Protein AF-A0A2N2C4M4-F1 (afdb_monomer)

pLDDT: mean 90.61, std 5.84, range [58.72, 96.38]

Structure (mmCIF, N/CA/C/O backbone):
data_AF-A0A2N2C4M4-F1
#
_entry.id   AF-A0A2N2C4M4-F1
#
loop_
_atom_site.group_PDB
_atom_site.id
_atom_site.type_symbol
_atom_site.label_atom_id
_atom_site.label_alt_id
_atom_site.label_comp_id
_atom_site.label_asym_id
_atom_site.label_entity_id
_atom_site.label_seq_id
_atom_site.pdbx_PDB_ins_code
_atom_site.Cartn_x
_atom_site.Cartn_y
_atom_site.Cartn_z
_atom_site.occupancy
_atom_site.B_iso_or_equiv
_atom_site.auth_seq_id
_atom_site.auth_comp_id
_atom_site.auth_asym_id
_atom_site.auth_atom_id
_atom_site.pdbx_PDB_model_num
ATOM 1 N N . MET A 1 1 ? -4.677 13.696 -38.990 1.00 58.72 1 MET A N 1
ATOM 2 C CA . MET A 1 1 ? -3.558 12.794 -38.646 1.00 58.72 1 MET A CA 1
ATOM 3 C C . MET A 1 1 ? -3.724 11.527 -39.458 1.00 58.72 1 MET A C 1
ATOM 5 O O . MET A 1 1 ? -4.821 10.987 -39.464 1.00 58.72 1 MET A O 1
ATOM 9 N N . ASP A 1 2 ? -2.686 11.110 -40.176 1.00 91.06 2 ASP A N 1
ATOM 10 C CA . ASP A 1 2 ? -2.692 9.855 -40.932 1.00 91.06 2 ASP A CA 1
ATOM 11 C C . ASP A 1 2 ? -2.232 8.718 -40.010 1.00 91.06 2 ASP A C 1
ATOM 13 O O . ASP A 1 2 ? -1.094 8.710 -39.533 1.00 91.06 2 ASP A O 1
ATOM 17 N N . VAL A 1 3 ? -3.148 7.793 -39.727 1.00 92.56 3 VAL A N 1
ATOM 18 C CA . VAL A 1 3 ? -2.925 6.655 -38.828 1.00 92.56 3 VAL A CA 1
ATOM 19 C C . VAL A 1 3 ? -1.801 5.763 -39.351 1.00 92.56 3 VAL A C 1
ATOM 21 O O . VAL A 1 3 ? -0.952 5.344 -38.567 1.00 92.56 3 VAL A O 1
ATOM 24 N N . ALA A 1 4 ? -1.739 5.528 -40.666 1.00 93.69 4 ALA A N 1
ATOM 25 C CA . ALA A 1 4 ? -0.710 4.680 -41.258 1.00 93.69 4 ALA A CA 1
ATOM 26 C C . ALA A 1 4 ? 0.678 5.288 -41.032 1.00 93.69 4 ALA A C 1
ATOM 28 O O . ALA A 1 4 ? 1.586 4.617 -40.540 1.00 93.69 4 ALA A O 1
ATOM 29 N N . LYS A 1 5 ? 0.818 6.592 -41.292 1.00 94.88 5 LYS A N 1
ATOM 30 C CA . LYS A 1 5 ? 2.064 7.330 -41.058 1.00 94.88 5 LYS A CA 1
ATOM 31 C C . LYS A 1 5 ? 2.501 7.298 -39.590 1.00 94.88 5 LYS A C 1
ATOM 33 O O . LYS A 1 5 ? 3.680 7.090 -39.320 1.00 94.88 5 LYS A O 1
ATOM 38 N N . SER A 1 6 ? 1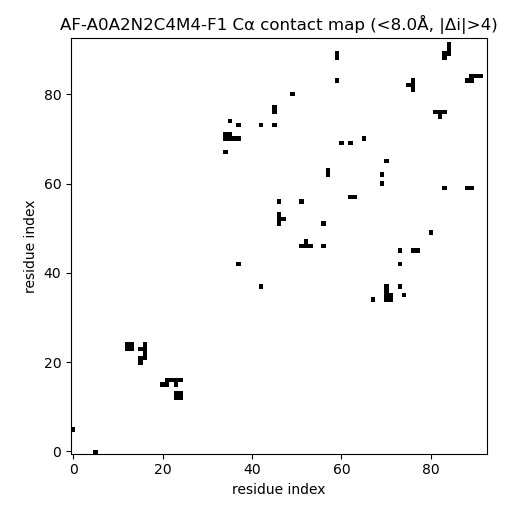.567 7.471 -38.653 1.00 95.00 6 SER A N 1
ATOM 39 C CA . SER A 1 6 ? 1.868 7.424 -37.215 1.00 95.00 6 SER A CA 1
ATOM 40 C C . SER A 1 6 ? 2.372 6.049 -36.769 1.00 95.00 6 SER A C 1
ATOM 42 O O . SER A 1 6 ? 3.269 5.975 -35.935 1.00 95.00 6 SER A O 1
ATOM 44 N N . ILE A 1 7 ? 1.819 4.967 -37.325 1.00 95.50 7 ILE A N 1
ATOM 45 C CA . ILE A 1 7 ? 2.252 3.598 -37.016 1.00 95.50 7 ILE A CA 1
ATOM 46 C C . ILE A 1 7 ? 3.655 3.344 -37.573 1.00 95.50 7 ILE A C 1
ATOM 48 O O . ILE A 1 7 ? 4.520 2.871 -36.840 1.00 95.50 7 ILE A O 1
ATOM 52 N N . PHE A 1 8 ? 3.915 3.695 -38.839 1.00 96.38 8 PHE A N 1
ATOM 53 C CA . PHE A 1 8 ? 5.247 3.529 -39.433 1.00 96.38 8 PHE A CA 1
ATOM 54 C C . PHE A 1 8 ? 6.323 4.316 -38.682 1.00 96.38 8 PHE A C 1
ATOM 56 O O . PHE A 1 8 ? 7.423 3.804 -38.481 1.00 96.38 8 PHE A O 1
ATOM 63 N N . GLN A 1 9 ? 5.996 5.529 -38.232 1.00 95.69 9 GLN A N 1
ATOM 64 C CA . GLN A 1 9 ? 6.894 6.329 -37.408 1.00 95.69 9 GLN A CA 1
ATOM 65 C C . GLN A 1 9 ? 7.210 5.633 -36.073 1.00 95.69 9 GLN A C 1
ATOM 67 O O . GLN A 1 9 ? 8.383 5.441 -35.765 1.00 95.69 9 GLN A O 1
ATOM 72 N N . GLY A 1 10 ? 6.193 5.182 -35.330 1.00 94.44 10 GLY A N 1
ATOM 73 C CA . GLY A 1 10 ? 6.402 4.501 -34.045 1.00 94.44 10 GLY A CA 1
ATOM 74 C C . GLY A 1 10 ? 7.183 3.185 -34.164 1.00 94.44 10 GLY A C 1
ATOM 75 O O . GLY A 1 10 ? 7.989 2.852 -33.295 1.00 94.44 10 GLY A O 1
ATOM 76 N N . LEU A 1 11 ? 7.000 2.448 -35.265 1.00 96.06 11 LEU A N 1
ATOM 77 C CA . LEU A 1 11 ? 7.780 1.240 -35.558 1.00 96.06 11 LEU A CA 1
ATOM 78 C C . LEU A 1 11 ? 9.257 1.560 -35.823 1.00 96.06 11 LEU A C 1
ATOM 80 O O . LEU A 1 11 ? 10.130 0.869 -35.303 1.00 96.06 11 LEU A O 1
ATOM 84 N N . ALA A 1 12 ? 9.546 2.610 -36.597 1.00 95.94 12 ALA A N 1
ATOM 85 C CA . ALA A 1 12 ? 10.920 3.044 -36.841 1.00 95.94 12 ALA A CA 1
ATOM 86 C C . ALA A 1 12 ? 11.602 3.517 -35.545 1.00 95.94 12 ALA A C 1
ATOM 88 O O . ALA A 1 12 ? 12.735 3.130 -35.269 1.00 95.94 12 ALA A O 1
ATOM 89 N N . GLU A 1 13 ? 10.891 4.292 -34.721 1.00 96.25 13 GLU A N 1
ATOM 90 C CA . GLU A 1 13 ? 11.358 4.747 -33.405 1.00 96.25 13 GLU A CA 1
ATOM 91 C C . GLU A 1 13 ? 11.665 3.565 -32.469 1.00 96.25 13 GLU A C 1
ATOM 93 O O . GLU A 1 13 ? 12.697 3.563 -31.801 1.00 96.25 13 GLU A O 1
ATOM 98 N N . SER A 1 14 ? 10.838 2.514 -32.494 1.00 95.06 14 SER A N 1
ATOM 99 C CA . SER A 1 14 ? 11.051 1.296 -31.699 1.00 95.06 14 SER A CA 1
ATOM 100 C C . SER A 1 14 ? 12.308 0.525 -32.119 1.00 95.06 14 SER A C 1
ATOM 102 O O . SER A 1 14 ? 13.042 0.036 -31.266 1.00 95.06 14 SER A O 1
ATOM 104 N N . ILE A 1 15 ? 12.598 0.433 -33.424 1.00 96.25 15 ILE A N 1
ATOM 105 C CA . ILE A 1 15 ? 13.817 -0.230 -33.920 1.00 96.25 15 ILE A CA 1
ATOM 106 C C . ILE A 1 15 ? 15.072 0.502 -33.431 1.00 96.25 15 ILE A C 1
ATOM 108 O O . ILE A 1 15 ? 16.026 -0.137 -32.995 1.00 96.25 15 ILE A O 1
ATOM 112 N N . GLU A 1 16 ? 15.086 1.832 -33.510 1.00 96.19 16 GLU A N 1
ATOM 113 C CA . GLU A 1 16 ? 16.225 2.634 -33.051 1.00 96.19 16 GLU A CA 1
ATOM 114 C C . GLU A 1 16 ? 16.389 2.574 -31.523 1.00 96.19 16 GLU A C 1
ATOM 116 O O . GLU A 1 16 ? 17.516 2.483 -31.031 1.00 96.19 16 GLU A O 1
ATOM 121 N N . TYR A 1 17 ? 15.280 2.510 -30.778 1.00 96.12 17 TYR A N 1
ATOM 122 C CA . TYR A 1 17 ? 15.292 2.280 -29.333 1.00 96.12 17 TYR A CA 1
ATOM 123 C C . TYR A 1 17 ? 15.975 0.954 -28.959 1.00 96.12 17 TYR A C 1
ATOM 125 O O . TYR A 1 17 ? 16.876 0.940 -28.120 1.00 96.12 17 TYR A O 1
ATOM 133 N N . GLU A 1 18 ?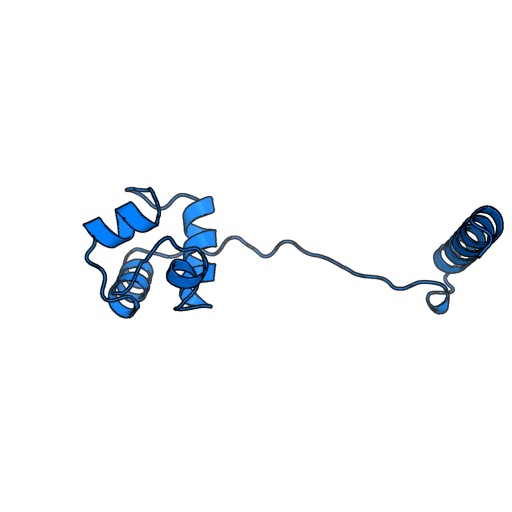 15.619 -0.147 -29.630 1.00 94.12 18 GLU A N 1
ATOM 134 C CA . GLU A 1 18 ? 16.213 -1.475 -29.398 1.00 94.12 18 GLU A CA 1
ATOM 135 C C . GLU A 1 18 ? 17.691 -1.562 -29.819 1.00 94.12 18 GLU A C 1
ATOM 137 O O . GLU A 1 18 ? 18.465 -2.320 -29.236 1.00 94.12 18 GLU A O 1
ATOM 142 N N . LYS A 1 19 ? 18.125 -0.751 -30.79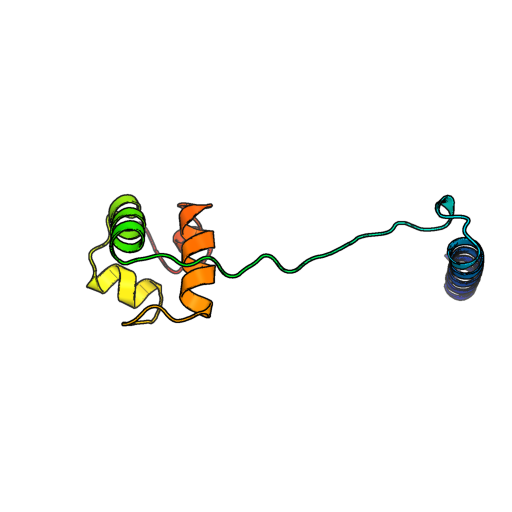3 1.00 95.69 19 LYS A N 1
ATOM 143 C CA . LYS A 1 19 ? 19.549 -0.608 -31.155 1.00 95.69 19 LYS A CA 1
ATOM 144 C C . LYS A 1 19 ? 20.366 0.171 -30.116 1.00 95.69 19 LYS A C 1
ATOM 146 O O . LYS A 1 19 ? 21.589 0.231 -30.240 1.00 95.69 19 LYS A O 1
ATOM 151 N N . GLY A 1 20 ? 19.715 0.755 -29.109 1.00 93.38 20 GLY A N 1
ATOM 152 C CA . GLY A 1 20 ? 20.351 1.454 -27.993 1.00 93.38 20 GLY A CA 1
ATOM 153 C C . GLY A 1 20 ? 20.111 2.963 -27.955 1.00 93.38 20 GLY A C 1
ATOM 154 O O . GLY A 1 20 ? 20.553 3.604 -26.999 1.00 93.38 20 GLY A O 1
ATOM 155 N N . ASP A 1 21 ? 19.399 3.548 -28.927 1.00 94.25 21 ASP A N 1
ATOM 156 C CA . ASP A 1 21 ? 18.995 4.957 -28.852 1.00 94.25 21 ASP A CA 1
ATOM 157 C C . ASP A 1 21 ? 17.744 5.113 -27.975 1.00 94.25 21 ASP A C 1
ATOM 159 O O . ASP A 1 21 ? 16.616 5.296 -28.441 1.00 94.25 21 ASP A O 1
ATOM 163 N N . ILE A 1 22 ? 17.961 5.075 -26.660 1.00 91.00 22 ILE A N 1
ATOM 164 C CA . ILE A 1 22 ? 16.897 5.189 -25.658 1.00 91.00 22 ILE A CA 1
ATOM 165 C C . ILE A 1 22 ? 16.116 6.513 -25.727 1.00 91.00 22 ILE A C 1
ATOM 167 O O . ILE A 1 22 ? 15.087 6.632 -25.071 1.00 91.00 22 ILE A O 1
ATOM 171 N N . THR A 1 23 ? 16.569 7.509 -26.500 1.00 93.38 23 THR A N 1
ATOM 172 C CA . THR A 1 23 ? 15.850 8.783 -26.675 1.00 93.38 23 THR A CA 1
ATOM 173 C C . THR A 1 23 ? 14.626 8.655 -27.585 1.00 93.38 23 THR A C 1
ATOM 175 O O . THR A 1 23 ? 13.766 9.535 -27.586 1.00 93.38 23 THR A O 1
ATOM 178 N N . LYS A 1 24 ? 14.515 7.551 -28.340 1.00 93.25 24 LYS A N 1
ATOM 179 C CA . LYS A 1 24 ? 13.408 7.271 -29.272 1.00 93.25 24 LYS A CA 1
ATOM 180 C C . LYS A 1 24 ? 12.166 6.678 -28.615 1.00 93.25 24 LYS A C 1
ATOM 182 O O . LYS A 1 24 ? 11.174 6.439 -29.293 1.00 93.25 24 LYS A O 1
ATOM 187 N N . GLY A 1 25 ? 12.192 6.465 -27.303 1.00 89.56 25 GLY A N 1
ATOM 188 C CA . GLY A 1 25 ? 11.074 5.894 -26.568 1.00 89.56 25 GLY A CA 1
ATOM 189 C C . GLY A 1 25 ? 11.124 6.245 -25.089 1.00 89.56 25 GLY A C 1
ATOM 190 O O . GLY A 1 25 ? 12.166 6.592 -24.543 1.00 89.56 25 GLY A O 1
ATOM 191 N N . ASN A 1 26 ? 9.980 6.129 -24.420 1.00 89.81 26 ASN A N 1
ATOM 192 C CA . ASN A 1 26 ? 9.898 6.268 -22.971 1.00 89.81 26 ASN A CA 1
ATOM 193 C C . ASN A 1 2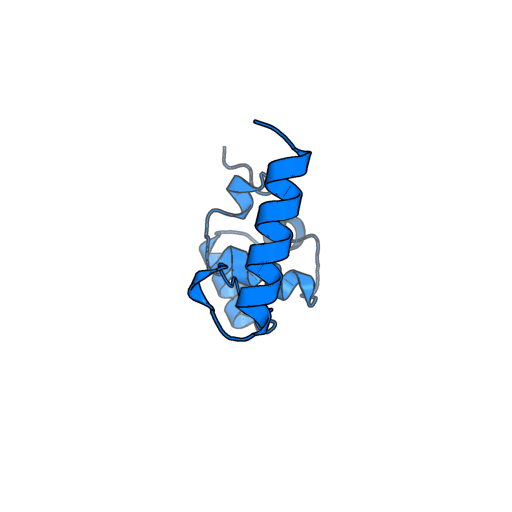6 ? 9.763 4.886 -22.341 1.00 89.81 26 ASN A C 1
ATOM 195 O O . ASN A 1 26 ? 8.868 4.120 -22.699 1.00 89.81 26 ASN A O 1
ATOM 199 N N . ARG A 1 27 ? 10.622 4.580 -21.366 1.00 89.50 27 ARG A N 1
ATOM 200 C CA . ARG A 1 27 ? 10.531 3.339 -20.596 1.00 89.50 27 ARG A CA 1
ATOM 201 C C . ARG A 1 27 ? 9.785 3.588 -19.297 1.00 89.50 27 ARG A C 1
ATOM 203 O O . ARG A 1 27 ? 10.230 4.374 -18.468 1.00 89.50 27 ARG A O 1
ATOM 210 N N . HIS A 1 28 ? 8.693 2.863 -19.096 1.00 92.44 28 HIS A N 1
ATOM 211 C CA . HIS A 1 28 ? 8.001 2.803 -17.816 1.00 92.44 28 HIS A CA 1
ATOM 212 C C . HIS A 1 28 ? 8.215 1.415 -17.209 1.00 92.44 28 HIS A C 1
ATOM 214 O O . HIS A 1 28 ? 7.689 0.424 -17.715 1.00 92.44 28 HIS A O 1
ATOM 220 N N . VAL A 1 29 ? 9.040 1.336 -16.163 1.00 91.50 29 VAL A N 1
ATOM 221 C CA . VAL A 1 29 ? 9.302 0.085 -15.441 1.00 91.50 29 VAL A CA 1
ATOM 222 C C . VAL A 1 29 ? 8.302 -0.029 -14.299 1.00 91.50 29 VAL A C 1
ATOM 224 O O . VAL A 1 29 ? 8.194 0.880 -13.481 1.00 91.50 29 VAL A O 1
ATOM 227 N N . VAL A 1 30 ? 7.572 -1.142 -14.257 1.00 94.06 30 VAL A N 1
ATOM 228 C CA . VAL A 1 30 ? 6.594 -1.442 -13.208 1.00 94.06 30 VAL A CA 1
ATOM 229 C C . VAL A 1 30 ? 7.032 -2.707 -12.491 1.00 94.06 30 VAL A C 1
ATOM 231 O O . VAL A 1 30 ? 7.239 -3.739 -13.126 1.00 94.06 30 VAL A O 1
ATOM 234 N N . GLU A 1 31 ? 7.130 -2.628 -11.170 1.00 93.81 31 GLU A N 1
ATOM 235 C CA . GLU A 1 31 ? 7.427 -3.764 -10.303 1.00 93.81 31 GLU A CA 1
ATOM 236 C C . GLU A 1 31 ? 6.268 -4.007 -9.337 1.00 93.81 31 GLU A C 1
ATOM 238 O O . GLU A 1 31 ? 5.550 -3.085 -8.938 1.00 93.81 31 GLU A O 1
ATOM 243 N N . ILE A 1 32 ? 6.068 -5.272 -8.968 1.00 92.06 32 ILE A N 1
ATOM 244 C CA . ILE A 1 32 ? 5.037 -5.662 -8.009 1.00 92.06 32 ILE A CA 1
ATOM 245 C C . ILE A 1 32 ? 5.664 -5.635 -6.620 1.00 92.06 32 ILE A C 1
ATOM 247 O O . ILE A 1 32 ? 6.529 -6.448 -6.314 1.00 92.06 32 ILE A O 1
ATOM 251 N N . ALA A 1 33 ? 5.197 -4.719 -5.773 1.00 89.69 33 ALA A N 1
ATOM 252 C CA . ALA A 1 33 ? 5.668 -4.631 -4.398 1.00 89.69 33 ALA A CA 1
ATOM 253 C C . ALA A 1 33 ? 5.329 -5.897 -3.590 1.00 89.69 33 ALA A C 1
ATOM 255 O O . ALA A 1 33 ? 4.223 -6.454 -3.699 1.00 89.69 33 ALA A O 1
ATOM 256 N N . ASP A 1 34 ? 6.245 -6.277 -2.700 1.00 91.69 34 ASP A N 1
ATOM 257 C CA . ASP A 1 34 ? 6.077 -7.401 -1.782 1.00 91.69 34 ASP A CA 1
ATOM 258 C C . ASP A 1 34 ? 4.770 -7.321 -0.994 1.00 91.69 34 ASP A C 1
ATOM 260 O O . ASP A 1 34 ? 4.212 -6.246 -0.743 1.00 91.69 34 ASP A O 1
ATOM 264 N N . LEU A 1 35 ? 4.240 -8.489 -0.628 1.00 88.62 35 LEU A N 1
ATOM 265 C CA . LEU A 1 35 ? 3.025 -8.556 0.169 1.00 88.62 35 LEU A CA 1
ATOM 266 C C . LEU A 1 35 ? 3.341 -8.162 1.621 1.00 88.62 35 LEU A C 1
ATOM 268 O O . LEU A 1 35 ? 4.095 -8.873 2.285 1.00 88.62 35 LEU A O 1
ATOM 272 N N . PRO A 1 36 ? 2.750 -7.075 2.149 1.00 89.69 36 PRO A N 1
ATOM 273 C CA . PRO A 1 36 ? 2.942 -6.712 3.544 1.00 89.69 36 PRO A CA 1
ATOM 274 C C . PRO A 1 36 ? 2.332 -7.775 4.459 1.00 89.69 36 PRO A C 1
ATOM 276 O O . PRO A 1 36 ? 1.342 -8.415 4.108 1.00 89.69 36 PRO A O 1
ATOM 279 N N . HIS A 1 37 ? 2.904 -7.949 5.648 1.00 91.06 37 HIS A N 1
ATOM 280 C CA . HIS A 1 37 ? 2.400 -8.896 6.637 1.00 91.06 37 HIS A CA 1
ATOM 281 C C . HIS A 1 37 ? 2.061 -8.176 7.943 1.00 91.06 37 HIS A C 1
ATOM 283 O O . HIS A 1 37 ? 2.926 -7.892 8.771 1.00 91.06 37 HIS A O 1
ATOM 289 N N . PHE A 1 38 ? 0.782 -7.85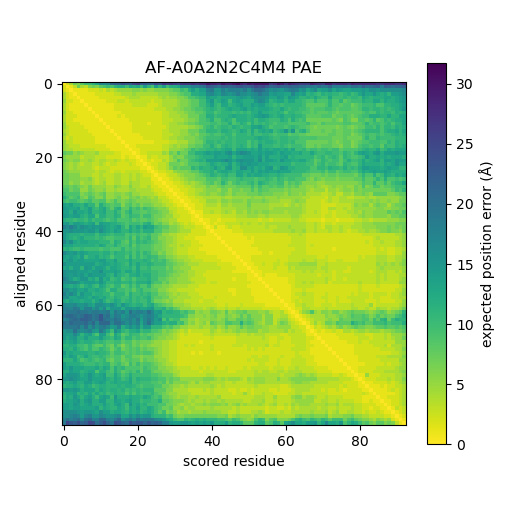1 8.110 1.00 91.25 38 PHE A N 1
ATOM 290 C CA . PHE A 1 38 ? 0.238 -7.267 9.326 1.00 91.25 38 PHE A CA 1
ATOM 291 C C . PHE A 1 38 ? -0.118 -8.363 10.326 1.00 91.25 38 PHE A C 1
ATOM 293 O O . PHE A 1 38 ? -0.909 -9.267 10.041 1.00 91.25 38 PHE A O 1
ATOM 300 N N . HIS A 1 39 ? 0.429 -8.227 11.528 1.00 90.69 39 HIS A N 1
ATOM 301 C CA . HIS A 1 39 ? 0.138 -9.088 12.669 1.00 90.69 39 HIS A CA 1
ATOM 302 C C . HIS A 1 39 ? -1.020 -8.524 13.502 1.00 90.69 39 HIS A C 1
ATOM 304 O O . HIS A 1 39 ? -1.403 -7.360 13.366 1.00 90.69 39 HIS A O 1
ATOM 310 N N . GLY A 1 40 ? -1.557 -9.327 14.426 1.00 89.75 40 GLY A N 1
ATOM 311 C CA . GLY A 1 40 ? -2.741 -8.968 15.220 1.00 89.75 40 GLY A CA 1
ATOM 312 C C . GLY A 1 40 ? -2.654 -7.612 15.937 1.00 89.75 40 GLY A C 1
ATOM 313 O O . GLY A 1 40 ? -3.646 -6.884 15.977 1.00 89.75 40 GLY A O 1
ATOM 314 N N . GLY A 1 41 ? -1.473 -7.233 16.440 1.00 92.56 41 GLY A N 1
ATOM 315 C CA . GLY A 1 41 ? -1.242 -5.916 17.050 1.00 92.56 41 GLY A CA 1
ATOM 316 C C . GLY A 1 41 ? -1.426 -4.761 16.062 1.00 92.56 41 GLY A C 1
ATOM 317 O O . GLY A 1 41 ? -2.201 -3.843 16.317 1.00 92.56 41 GLY A O 1
ATOM 318 N N . GLN A 1 42 ? -0.813 -4.862 14.883 1.00 93.50 42 GLN A N 1
ATOM 319 C CA . GLN A 1 42 ? -0.896 -3.838 13.836 1.00 93.50 42 GLN A CA 1
ATOM 320 C C . GLN A 1 42 ? -2.316 -3.733 13.262 1.00 93.50 42 GLN A C 1
ATOM 322 O O . GLN A 1 42 ? -2.831 -2.641 13.035 1.00 93.50 42 GLN A O 1
ATOM 327 N N . ILE A 1 43 ? -3.000 -4.868 13.087 1.00 92.75 43 ILE A N 1
ATOM 328 C CA . ILE A 1 43 ? -4.402 -4.895 12.644 1.00 92.75 43 ILE A CA 1
ATOM 329 C C . ILE A 1 43 ? -5.301 -4.207 13.677 1.00 92.75 43 ILE A C 1
ATOM 331 O O . ILE A 1 43 ? -6.202 -3.446 13.316 1.00 92.75 43 ILE A O 1
ATOM 335 N N . LYS A 1 44 ? -5.052 -4.445 14.972 1.00 93.62 44 LYS A N 1
ATOM 336 C CA . LYS A 1 44 ? -5.770 -3.772 16.056 1.00 93.62 44 LYS A CA 1
ATOM 337 C C . LYS A 1 44 ? -5.569 -2.261 15.984 1.00 93.62 44 LYS A C 1
ATOM 339 O O . LYS A 1 44 ? -6.562 -1.548 16.088 1.00 93.62 44 LYS A O 1
ATOM 344 N N . GLU A 1 45 ? -4.346 -1.793 15.759 1.00 94.62 45 GLU A N 1
ATOM 345 C CA . GLU A 1 45 ? -4.042 -0.365 15.620 1.00 94.62 45 GLU A CA 1
ATOM 346 C C . GLU A 1 45 ? -4.764 0.277 14.432 1.00 94.62 45 GLU A C 1
ATOM 348 O O . GLU A 1 45 ? -5.421 1.306 14.604 1.00 94.62 45 GLU A O 1
ATOM 353 N N . ILE A 1 46 ? -4.707 -0.346 13.248 1.00 93.19 46 ILE A N 1
ATOM 354 C CA . ILE A 1 46 ? -5.417 0.123 12.044 1.00 93.19 46 ILE A CA 1
ATOM 355 C C . ILE A 1 46 ? -6.920 0.224 12.328 1.00 93.19 46 ILE A C 1
ATOM 357 O O . ILE A 1 46 ? -7.551 1.251 12.075 1.00 93.19 46 ILE A O 1
ATOM 361 N N . ARG A 1 47 ? -7.494 -0.818 12.937 1.00 93.00 47 ARG A N 1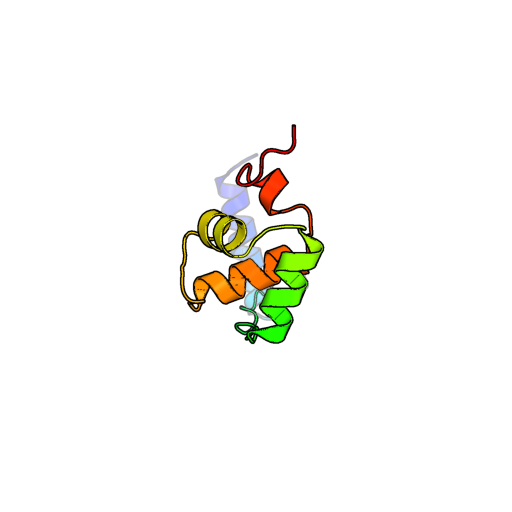
ATOM 362 C CA . ARG A 1 47 ? -8.907 -0.842 13.315 1.00 93.00 47 ARG A CA 1
ATOM 363 C C . ARG A 1 47 ? -9.266 0.277 14.297 1.00 93.00 47 ARG A C 1
ATOM 365 O O . ARG A 1 47 ? -10.317 0.904 14.151 1.00 93.00 47 ARG A O 1
ATOM 372 N N . THR A 1 48 ? -8.439 0.514 15.318 1.00 92.94 48 THR A N 1
ATOM 373 C CA . THR A 1 48 ? -8.713 1.544 16.330 1.00 92.94 48 THR A CA 1
ATOM 374 C C . THR A 1 48 ? -8.549 2.955 15.787 1.00 92.94 48 THR A C 1
ATOM 376 O O . THR A 1 48 ? -9.334 3.820 16.165 1.00 92.94 48 THR A O 1
ATOM 379 N N . LYS A 1 49 ? -7.615 3.186 14.852 1.00 91.31 49 LYS A N 1
ATOM 380 C CA . LYS A 1 49 ? -7.499 4.465 14.128 1.00 91.31 49 LYS A CA 1
ATOM 381 C C . LYS A 1 49 ? -8.787 4.790 13.372 1.00 91.31 49 LYS A C 1
ATOM 383 O O . LYS A 1 49 ? -9.267 5.916 13.428 1.00 91.31 49 LYS A O 1
ATOM 388 N N . LYS A 1 50 ? -9.416 3.766 12.787 1.00 86.31 50 LYS A N 1
ATOM 389 C CA . LYS A 1 50 ? -10.738 3.850 12.152 1.00 86.31 50 LYS A CA 1
ATOM 390 C C . LYS A 1 50 ? -11.922 3.909 13.122 1.00 86.31 50 LYS A C 1
ATOM 392 O O . LYS A 1 50 ? -13.060 3.995 12.676 1.00 86.31 50 LYS A O 1
ATOM 397 N N . LYS A 1 51 ? -11.687 3.851 14.439 1.00 90.19 51 LYS A N 1
ATOM 398 C CA . LYS A 1 51 ? -12.727 3.822 15.486 1.00 90.19 51 LYS A CA 1
ATOM 399 C C . LYS A 1 51 ? -13.777 2.717 15.278 1.00 90.19 51 LYS A C 1
ATOM 401 O O . LYS A 1 51 ? -14.925 2.854 15.690 1.00 90.19 51 LYS A O 1
ATOM 406 N N . LEU A 1 52 ? -13.383 1.596 14.667 1.00 90.88 52 LEU A N 1
ATOM 407 C CA . LEU A 1 52 ? -14.282 0.475 14.391 1.00 90.88 52 LEU A CA 1
ATOM 408 C C . LEU A 1 52 ? -14.178 -0.614 15.462 1.00 90.88 52 LEU A C 1
ATOM 410 O O . LEU A 1 52 ? -13.096 -0.955 15.953 1.00 90.88 52 LEU A O 1
ATOM 414 N N . SER A 1 53 ? -15.313 -1.236 15.785 1.00 93.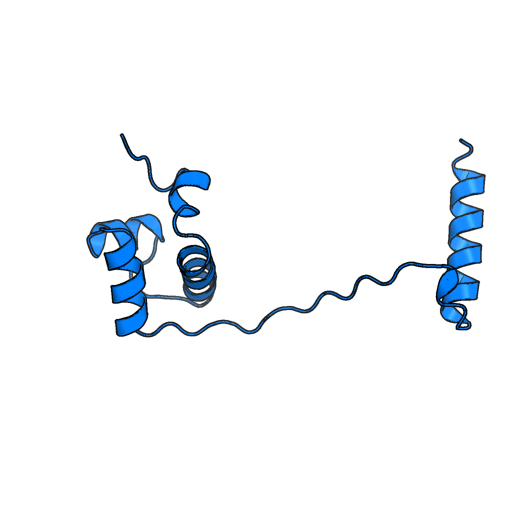19 53 SER A N 1
ATOM 415 C CA . SER A 1 53 ? -15.320 -2.493 16.537 1.00 93.19 53 SER A CA 1
ATOM 416 C C . SER A 1 53 ? -14.749 -3.633 15.687 1.00 93.19 53 SER A C 1
ATOM 418 O O . SER A 1 53 ? -14.686 -3.541 14.460 1.00 93.19 53 SER A O 1
ATOM 420 N N . GLN A 1 54 ? -14.337 -4.735 16.320 1.00 90.62 54 GLN A N 1
ATOM 421 C CA . GLN A 1 54 ? -13.814 -5.902 15.597 1.00 90.62 54 GLN A CA 1
ATOM 422 C C . GLN A 1 54 ? -14.831 -6.455 14.591 1.00 90.62 54 GLN A C 1
ATOM 424 O O . GLN A 1 54 ? -14.478 -6.700 13.442 1.00 90.62 54 GLN A O 1
ATOM 429 N N . ALA A 1 55 ? -16.101 -6.560 14.988 1.00 92.38 55 ALA A N 1
ATOM 430 C CA . ALA A 1 55 ? -17.171 -7.032 14.114 1.00 92.38 55 ALA A CA 1
ATOM 431 C C . ALA A 1 55 ? -17.483 -6.059 12.965 1.00 92.38 55 ALA A C 1
ATOM 433 O O . ALA A 1 55 ? -17.852 -6.496 11.879 1.00 92.38 55 ALA A O 1
ATOM 434 N N . ALA A 1 56 ? -17.380 -4.743 13.183 1.00 91.56 56 ALA A N 1
ATOM 435 C CA . ALA A 1 56 ? -17.570 -3.761 12.113 1.00 91.56 56 ALA A CA 1
ATOM 436 C C . ALA A 1 56 ? -16.407 -3.797 11.111 1.00 91.56 56 ALA A C 1
ATOM 438 O O . ALA A 1 56 ? -16.634 -3.792 9.907 1.00 91.56 56 ALA A O 1
ATOM 439 N N . PHE A 1 57 ? -15.174 -3.913 11.605 1.00 92.56 57 PHE A N 1
ATOM 440 C CA . PHE A 1 57 ? -13.981 -3.982 10.766 1.00 92.56 57 PHE A CA 1
ATOM 441 C C . PHE A 1 57 ? -13.915 -5.272 9.941 1.00 92.56 57 PHE A C 1
ATOM 443 O O . PHE A 1 57 ? -13.672 -5.216 8.742 1.00 92.56 57 PHE A O 1
ATOM 450 N N . ALA A 1 58 ? -14.219 -6.423 10.548 1.00 91.06 58 ALA A N 1
ATOM 451 C CA . ALA A 1 58 ? -14.312 -7.703 9.843 1.00 91.06 58 ALA A CA 1
ATOM 452 C C . ALA A 1 58 ? -15.366 -7.668 8.723 1.00 91.06 58 ALA A C 1
ATOM 454 O O . ALA A 1 58 ? -15.108 -8.120 7.611 1.00 91.06 58 ALA A O 1
ATOM 455 N N . ARG A 1 59 ? -16.533 -7.061 8.990 1.00 91.44 59 ARG A N 1
ATOM 456 C CA . ARG A 1 59 ? -17.582 -6.857 7.978 1.00 91.44 59 ARG A CA 1
ATOM 457 C C . ARG A 1 59 ? -17.138 -5.926 6.854 1.00 91.44 59 ARG A C 1
ATOM 459 O O . ARG A 1 59 ? -17.381 -6.249 5.700 1.00 91.44 59 ARG A O 1
ATOM 466 N N . ALA A 1 60 ? -16.462 -4.822 7.176 1.00 89.75 60 ALA A N 1
ATOM 467 C CA . ALA A 1 60 ? -15.936 -3.893 6.175 1.00 89.75 60 ALA A CA 1
ATOM 468 C C . ALA A 1 60 ? -14.899 -4.553 5.249 1.00 89.75 60 ALA A C 1
ATOM 470 O O . ALA A 1 60 ? -14.845 -4.239 4.066 1.00 89.75 60 ALA A O 1
ATOM 471 N N . LEU A 1 61 ? -14.099 -5.485 5.776 1.00 90.12 61 LEU A N 1
ATOM 472 C CA . LEU A 1 61 ? -13.119 -6.248 4.997 1.00 90.12 61 LEU A CA 1
ATOM 473 C C . LEU A 1 61 ? -13.698 -7.506 4.330 1.00 90.12 61 LEU A C 1
ATOM 475 O O . LEU A 1 61 ? -13.014 -8.128 3.523 1.00 90.12 61 LEU A O 1
ATOM 479 N N . GLY A 1 62 ? -14.918 -7.914 4.687 1.00 87.00 62 GLY A N 1
ATOM 480 C CA . GLY A 1 62 ? -15.538 -9.147 4.200 1.00 87.00 62 GLY A CA 1
ATOM 481 C C . GLY A 1 62 ? -14.862 -10.436 4.685 1.00 87.00 62 GLY A C 1
ATOM 482 O O . GLY A 1 62 ? -15.052 -11.481 4.068 1.00 87.00 62 GLY A O 1
ATOM 483 N N . VAL A 1 63 ? -14.067 -10.392 5.763 1.00 86.31 63 VAL A N 1
ATOM 484 C CA . VAL A 1 63 ? -13.307 -11.554 6.258 1.00 86.31 63 VAL A CA 1
ATOM 485 C C . VAL A 1 63 ? -13.286 -11.660 7.781 1.00 86.31 63 VAL A C 1
ATOM 487 O O . VAL A 1 63 ? -13.276 -10.659 8.495 1.00 86.31 63 VAL A O 1
ATOM 490 N N . ALA A 1 64 ? -13.214 -12.895 8.285 1.00 75.88 64 ALA A N 1
ATOM 491 C CA . ALA A 1 64 ? -12.991 -13.180 9.705 1.00 75.88 64 ALA A CA 1
ATOM 492 C C . ALA A 1 64 ? -11.499 -13.356 10.053 1.00 75.88 64 ALA A C 1
ATOM 494 O O . ALA A 1 64 ? -11.080 -12.998 11.153 1.00 75.88 64 ALA A O 1
ATOM 495 N N . VAL A 1 65 ? -10.698 -13.875 9.114 1.00 77.88 65 VAL A N 1
ATOM 496 C CA . VAL A 1 65 ? -9.254 -14.120 9.269 1.00 77.88 65 VAL A CA 1
ATOM 497 C C . VAL A 1 65 ? -8.500 -13.430 8.124 1.00 77.88 65 VAL A C 1
ATOM 499 O O . VAL A 1 65 ? -8.946 -13.531 6.978 1.00 77.88 65 VAL A O 1
ATOM 502 N N . PRO A 1 66 ? -7.380 -12.727 8.386 1.00 78.12 66 PRO A N 1
ATOM 503 C CA . PRO A 1 66 ? -6.622 -12.049 7.336 1.00 78.12 66 PRO A CA 1
ATOM 504 C C . PRO A 1 66 ? -6.037 -13.041 6.321 1.00 78.12 66 PRO A C 1
ATOM 506 O O . PRO A 1 66 ? -5.192 -13.865 6.663 1.00 78.12 66 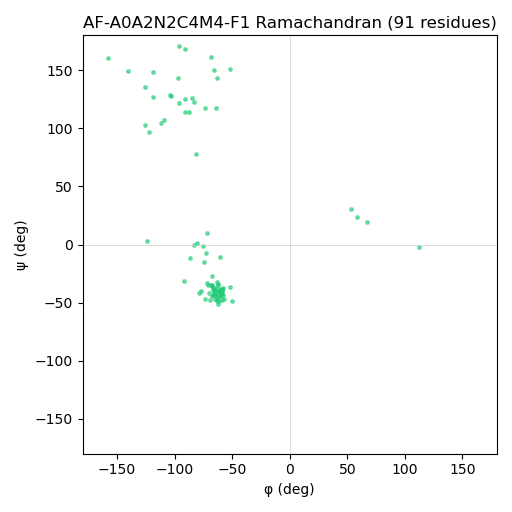PRO A O 1
ATOM 509 N N . SER A 1 67 ? -6.463 -12.938 5.062 1.00 86.62 67 SER A N 1
ATOM 510 C CA . SER A 1 67 ? -5.869 -13.633 3.914 1.00 86.62 67 SER A CA 1
ATOM 511 C C . SER A 1 67 ? -4.866 -12.732 3.181 1.00 86.62 67 SER A C 1
ATOM 5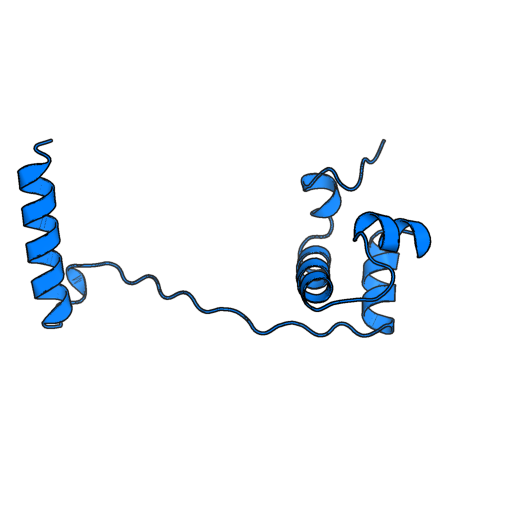13 O O . SER A 1 67 ? -4.789 -11.533 3.450 1.00 86.62 67 SER A O 1
ATOM 515 N N . GLY A 1 68 ? -4.108 -13.275 2.222 1.00 87.88 68 GLY A N 1
ATOM 516 C CA . GLY A 1 68 ? -3.163 -12.487 1.416 1.00 87.88 68 GLY A CA 1
ATOM 517 C C . GLY A 1 68 ? -3.775 -11.218 0.789 1.00 87.88 68 GLY A C 1
ATOM 518 O O . GLY A 1 68 ? -3.235 -10.131 0.983 1.00 87.88 68 GLY A O 1
ATOM 519 N N . PRO A 1 69 ? -4.943 -11.285 0.125 1.00 90.62 69 PRO A N 1
ATOM 520 C CA . PRO A 1 69 ? -5.629 -10.090 -0.377 1.00 90.62 69 PRO A CA 1
ATOM 521 C C . PRO A 1 69 ? -5.979 -9.074 0.719 1.00 90.62 69 PRO A C 1
ATOM 523 O O . PRO A 1 69 ? -5.825 -7.870 0.528 1.00 90.62 69 PRO A O 1
ATOM 526 N N . VAL A 1 70 ? -6.387 -9.551 1.896 1.00 91.81 70 VAL A N 1
ATOM 527 C CA . VAL A 1 70 ? -6.719 -8.689 3.038 1.00 91.81 70 VAL A CA 1
ATOM 528 C C . VAL A 1 70 ? -5.479 -7.974 3.550 1.00 91.81 70 VAL A C 1
ATOM 530 O O . VAL A 1 70 ? -5.566 -6.801 3.883 1.00 91.81 70 VAL A O 1
ATOM 533 N N . GLN A 1 71 ? -4.314 -8.623 3.555 1.00 92.62 71 GLN A N 1
ATOM 534 C CA . GLN A 1 71 ? -3.047 -7.975 3.903 1.00 92.62 71 GLN A CA 1
ATOM 535 C C . GLN A 1 71 ? -2.736 -6.792 2.970 1.00 92.62 71 GLN A C 1
ATOM 537 O O . GLN A 1 71 ? -2.328 -5.720 3.422 1.00 92.62 71 GLN A O 1
ATOM 542 N N . ARG A 1 72 ? -3.017 -6.939 1.669 1.00 92.75 72 ARG A N 1
ATOM 543 C CA . ARG A 1 72 ? -2.894 -5.842 0.700 1.00 92.75 72 ARG A CA 1
ATOM 544 C C . ARG A 1 72 ? -3.895 -4.721 0.994 1.00 92.75 72 ARG A C 1
ATOM 546 O O . ARG A 1 72 ? -3.490 -3.565 1.079 1.00 92.75 72 ARG A O 1
ATOM 553 N N . ILE A 1 73 ? -5.164 -5.046 1.234 1.00 91.88 73 ILE A N 1
ATOM 554 C CA . ILE A 1 73 ? -6.195 -4.054 1.592 1.00 91.88 73 ILE A CA 1
ATOM 555 C C . ILE A 1 73 ? -5.829 -3.330 2.898 1.00 91.88 73 ILE A C 1
ATOM 557 O O . ILE A 1 73 ? -5.951 -2.112 2.983 1.00 91.88 73 ILE A O 1
ATOM 561 N N . LEU A 1 74 ? -5.310 -4.044 3.898 1.00 92.75 74 LEU A N 1
ATOM 562 C CA . LEU A 1 74 ? -4.832 -3.461 5.152 1.00 92.75 74 LEU A CA 1
ATOM 563 C C . LEU A 1 74 ? -3.703 -2.457 4.918 1.00 92.75 74 LEU A C 1
ATOM 565 O O . LEU A 1 74 ? -3.701 -1.411 5.563 1.00 92.75 74 LEU A O 1
ATOM 569 N N . SER A 1 75 ? -2.792 -2.712 3.971 1.00 93.38 75 SER A N 1
ATOM 570 C CA . SER A 1 75 ? -1.772 -1.717 3.613 1.00 93.38 75 SER A CA 1
ATOM 571 C C . SER A 1 75 ? -2.364 -0.464 2.991 1.00 93.38 75 SER A C 1
ATOM 573 O O . SER A 1 75 ? -1.949 0.632 3.354 1.00 93.38 75 SER A O 1
ATOM 575 N N . MET A 1 76 ? -3.382 -0.617 2.143 1.00 92.62 76 MET A N 1
ATOM 576 C CA . MET A 1 76 ? -4.072 0.516 1.537 1.00 92.62 76 MET A CA 1
ATOM 577 C C . MET A 1 76 ? -4.808 1.344 2.597 1.00 92.62 76 MET A C 1
ATOM 579 O O . MET A 1 76 ? -4.700 2.563 2.597 1.00 92.62 76 MET A O 1
ATOM 583 N N . ILE A 1 77 ? -5.480 0.698 3.557 1.00 92.44 77 ILE A N 1
ATOM 584 C CA . ILE A 1 77 ? -6.140 1.387 4.681 1.00 92.44 77 ILE A CA 1
ATOM 585 C C . ILE A 1 77 ? -5.115 2.066 5.594 1.00 92.44 77 ILE A C 1
ATOM 587 O O . ILE A 1 77 ? -5.372 3.139 6.132 1.00 92.44 77 ILE A O 1
ATOM 591 N N . ASN A 1 78 ? -3.953 1.444 5.808 1.00 91.31 78 ASN A N 1
ATOM 592 C CA . ASN A 1 78 ? -2.905 2.027 6.638 1.00 91.31 78 ASN A CA 1
ATOM 593 C C . ASN A 1 78 ? -2.283 3.274 5.986 1.00 91.31 78 ASN A C 1
ATOM 595 O O . ASN A 1 78 ? -1.951 4.215 6.703 1.00 91.31 78 ASN A O 1
ATOM 599 N N . GLN A 1 79 ? -2.159 3.286 4.654 1.00 91.31 79 GLN A N 1
ATOM 600 C CA . GLN A 1 79 ? -1.659 4.419 3.867 1.00 91.31 79 GLN A CA 1
ATOM 601 C C . GLN A 1 79 ? -2.703 5.531 3.693 1.00 91.31 79 GLN A C 1
ATOM 603 O O . GLN A 1 79 ? -2.358 6.703 3.799 1.00 91.31 79 GLN A O 1
ATOM 608 N N . ASP A 1 80 ? -3.969 5.174 3.464 1.00 92.25 80 ASP A N 1
ATOM 609 C CA . ASP A 1 80 ? -5.079 6.111 3.289 1.00 92.25 80 ASP A CA 1
ATOM 610 C C . ASP A 1 80 ? -6.219 5.787 4.265 1.00 92.25 80 ASP A C 1
ATOM 612 O O . ASP A 1 80 ? -7.034 4.876 4.070 1.00 92.25 80 ASP A O 1
ATOM 616 N N . GLN A 1 81 ? -6.296 6.601 5.320 1.00 84.50 81 GLN A N 1
ATOM 617 C CA . GLN A 1 81 ? -7.323 6.519 6.354 1.00 84.50 81 GLN A CA 1
ATOM 618 C C . GLN A 1 81 ? -8.706 6.977 5.877 1.00 84.50 81 GLN A C 1
ATOM 620 O O . GLN A 1 81 ? -9.588 7.104 6.711 1.00 84.50 81 GLN A O 1
ATOM 625 N N . GLU A 1 82 ? -8.943 7.208 4.590 1.00 89.19 82 GLU A N 1
ATOM 626 C CA . GLU A 1 82 ? -10.263 7.518 4.025 1.00 89.19 82 GLU A CA 1
ATOM 627 C C . GLU A 1 82 ? -10.664 6.538 2.914 1.00 89.19 82 GLU A C 1
ATOM 629 O O . GLU A 1 82 ? -11.714 6.683 2.288 1.00 89.19 82 GLU A O 1
ATOM 634 N N . ILE A 1 83 ? -9.844 5.518 2.638 1.00 91.75 83 ILE A N 1
ATOM 635 C CA . ILE A 1 83 ? -10.066 4.642 1.483 1.00 91.75 83 ILE A CA 1
ATOM 636 C C . ILE A 1 83 ? -11.385 3.866 1.563 1.00 91.75 83 ILE A C 1
ATOM 638 O O . ILE A 1 83 ? -12.016 3.603 0.539 1.00 91.75 83 ILE A O 1
ATOM 642 N N . LEU A 1 84 ? -11.832 3.519 2.772 1.00 90.12 84 LEU A N 1
ATOM 643 C CA . LEU A 1 84 ? -13.084 2.792 2.978 1.00 90.12 84 LEU A CA 1
ATOM 644 C C . LEU A 1 84 ? -14.298 3.684 2.698 1.00 90.12 84 LEU A C 1
ATOM 646 O O . LEU A 1 84 ? -15.303 3.216 2.173 1.00 90.12 84 LEU A O 1
ATOM 650 N N . GLU A 1 85 ? -14.192 4.967 3.010 1.00 92.12 85 GLU A N 1
ATOM 651 C CA . GLU A 1 85 ? -15.191 5.996 2.768 1.00 92.12 85 GLU A CA 1
ATOM 652 C C . GLU A 1 85 ? -15.238 6.337 1.273 1.00 92.12 85 GLU A C 1
ATOM 654 O O . GLU A 1 85 ? -16.304 6.298 0.659 1.00 92.12 85 GLU A O 1
ATOM 659 N N . LYS A 1 86 ? -14.071 6.550 0.648 1.00 91.06 86 LYS A N 1
ATOM 660 C CA . LYS A 1 86 ? -13.928 6.771 -0.805 1.00 91.06 86 LYS A CA 1
ATOM 661 C C . LYS A 1 86 ? -14.483 5.601 -1.620 1.00 91.06 86 LYS A C 1
ATOM 663 O O . LYS A 1 86 ? -15.135 5.809 -2.641 1.00 91.06 86 LYS A O 1
ATOM 668 N N . SER A 1 87 ? -14.285 4.378 -1.132 1.00 90.25 87 SER A N 1
ATOM 669 C CA . SER A 1 87 ? -14.816 3.149 -1.739 1.00 90.25 87 SER A CA 1
ATOM 670 C C . SER A 1 87 ? -16.284 2.882 -1.389 1.00 90.25 87 SER A C 1
ATOM 672 O O . SER A 1 87 ? -16.828 1.861 -1.802 1.00 90.25 87 SER A O 1
ATOM 674 N N . LYS A 1 88 ? -16.936 3.772 -0.623 1.00 91.19 88 LYS A N 1
ATOM 675 C CA . LYS A 1 88 ? -18.329 3.650 -0.155 1.00 91.19 88 LYS A CA 1
ATOM 676 C C . LYS A 1 88 ? -18.608 2.389 0.676 1.00 91.19 88 LYS A C 1
ATOM 678 O O . LYS A 1 88 ? -19.750 1.952 0.779 1.00 91.19 88 LYS A O 1
ATOM 683 N N . ILE A 1 89 ? -17.570 1.818 1.286 1.00 89.75 89 ILE A N 1
ATOM 684 C CA . ILE A 1 89 ? -17.659 0.694 2.229 1.00 89.75 89 ILE A CA 1
ATOM 685 C C . ILE A 1 89 ? -18.105 1.209 3.601 1.00 89.75 89 ILE A C 1
ATOM 687 O O . ILE A 1 89 ? -18.936 0.591 4.264 1.00 89.75 89 ILE A O 1
ATOM 691 N N . LEU A 1 90 ? -17.566 2.356 4.025 1.00 87.69 90 LEU A N 1
ATOM 692 C CA . LEU A 1 90 ? -18.036 3.086 5.197 1.00 87.69 90 LEU A CA 1
ATOM 693 C C . LEU A 1 90 ? -18.847 4.297 4.750 1.00 87.69 90 LEU A C 1
ATOM 695 O O . LEU A 1 90 ? -18.388 5.103 3.945 1.00 87.69 90 LEU A O 1
ATOM 699 N N . ILE A 1 91 ? -20.048 4.431 5.306 1.00 86.12 91 ILE A N 1
ATOM 700 C CA . ILE A 1 91 ? -20.906 5.596 5.111 1.00 86.12 91 ILE A CA 1
ATOM 701 C C . ILE A 1 91 ? -20.973 6.308 6.456 1.00 86.12 91 ILE A C 1
ATOM 703 O O . ILE A 1 91 ? -21.628 5.831 7.386 1.00 86.12 91 ILE A O 1
ATOM 707 N N . VAL A 1 92 ? -20.250 7.419 6.567 1.00 76.00 92 VAL A N 1
ATOM 708 C CA . VAL A 1 92 ? -20.337 8.309 7.726 1.00 76.00 92 VAL A CA 1
ATOM 709 C C . VAL A 1 92 ? -21.540 9.218 7.495 1.00 76.00 92 VAL A C 1
ATOM 711 O O . VAL A 1 92 ? -21.640 9.846 6.442 1.00 76.00 92 VAL A O 1
ATOM 714 N N . LYS A 1 93 ? -22.485 9.202 8.434 1.00 64.38 93 LYS A N 1
ATOM 715 C CA . LYS A 1 93 ? -23.632 10.114 8.448 1.00 64.38 93 LYS A CA 1
ATOM 716 C C . LYS A 1 93 ? -23.278 11.392 9.188 1.00 64.38 93 LYS A C 1
ATOM 718 O O . LYS A 1 93 ? -22.501 11.281 10.163 1.00 64.38 93 LYS A O 1
#

Sequence (93 aa):
MDVAKSIFQGLAESIEYEKGDITKGNRHVVEIADLPHFHGGQIKEIRTKKKLSQAAFARALGVAVPSGPVQRILSMINQDQEILEKSKILIVK

Mean predicted aligned error: 6.87 Å

Solvent-accessible surface area (backbone atoms only — not comparable to full-atom values): 5853 Å² total; per-residue (Å²): 134,61,68,68,60,54,50,56,49,52,54,54,30,48,54,46,26,75,76,64,44,58,88,52,54,85,88,82,89,84,80,84,76,80,84,60,84,76,49,74,69,56,50,49,50,54,36,53,76,68,71,43,52,71,71,56,46,29,58,68,70,74,40,94,67,89,45,75,70,47,30,51,51,51,50,50,44,68,76,34,89,52,50,49,46,77,68,65,66,43,82,87,129

Foldseek 3Di:
DDPVVVVVLLVVLVVVCVVPPVVSDDDDDDDDDDQDDDDPVNLVVLCVLLVHDLVLVCVLLVHPDDDSVNSVVSVVCVVPVCVSVVVVSDDDD

Radius of gyration: 22.67 Å; Cα contacts (8 Å, |Δi|>4): 50; chains: 1; bounding box: 44×27×58 Å

Secondary structure (DSSP, 8-state):
--HHHHHHHHHHHHHHHHTT-GGGS-------PPPP---HHHHHHHHHHTT--HHHHHHHHT-SS--HHHHHHHHHHHH-TTHHHHTTSS---